Protein AF-F6DU33-F1 (afdb_monomer_lite)

Organism: Desulforamulus ruminis (strain ATCC 23193 / DSM 2154 / NCIMB 8452 / DL) (NCBI:txid696281)

Foldseek 3Di:
DKKKKWWDDDPDIDIDIDRDPDDDCVVCPPIPIDIGDDDDPPPPPPDD

pLDDT: mean 81.27, std 12.11, range [52.12, 93.56]

Secondary structure (DSSP, 8-state):
-EEEEEEEETTEEEEEEESSS---HHHHTTS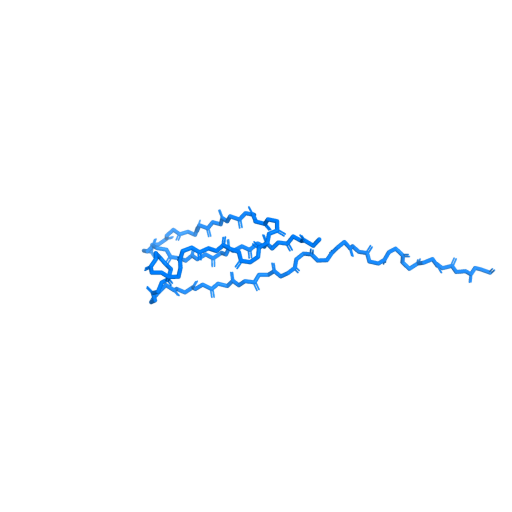--EEEEEPPP-------

Radius of gyration: 14.8 Å; chains: 1; bounding box: 49×14×31 Å

Structure (mmCIF, N/CA/C/O backbone):
data_AF-F6DU33-F1
#
_entry.id   AF-F6DU33-F1
#
loop_
_atom_site.group_PDB
_atom_site.id
_atom_site.type_symbol
_atom_site.label_atom_id
_atom_site.label_alt_id
_atom_site.label_comp_id
_atom_site.label_asym_id
_atom_site.label_entity_id
_atom_site.label_seq_id
_atom_site.pdbx_PDB_ins_code
_atom_site.Cartn_x
_atom_site.Cartn_y
_atom_site.Cartn_z
_atom_site.occupancy
_atom_site.B_iso_or_equiv
_atom_site.auth_seq_id
_atom_site.auth_comp_id
_atom_site.auth_asym_id
_atom_site.auth_atom_id
_atom_site.pdbx_PDB_model_num
ATOM 1 N N . MET A 1 1 ? 11.807 -4.182 -11.339 1.00 76.81 1 MET A N 1
ATOM 2 C CA . MET A 1 1 ? 11.268 -3.039 -10.569 1.00 76.81 1 MET A CA 1
ATOM 3 C C . MET A 1 1 ? 10.466 -3.609 -9.422 1.00 76.81 1 MET A C 1
ATOM 5 O O . MET A 1 1 ? 9.764 -4.584 -9.643 1.00 76.81 1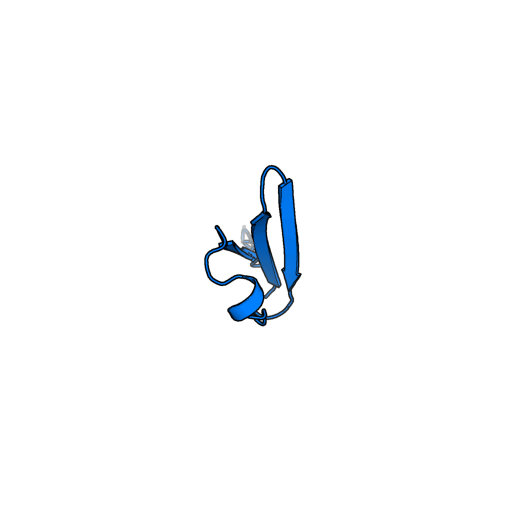 MET A O 1
ATOM 9 N N . GLN A 1 2 ? 10.622 -3.077 -8.218 1.00 86.25 2 GLN A N 1
ATOM 10 C CA . GLN A 1 2 ? 9.876 -3.513 -7.039 1.00 86.25 2 GLN A CA 1
ATOM 11 C C . GLN A 1 2 ? 9.260 -2.275 -6.386 1.00 86.25 2 GLN A C 1
ATOM 13 O O . GLN A 1 2 ? 9.784 -1.174 -6.532 1.00 86.25 2 GLN A O 1
ATOM 18 N N . TYR A 1 3 ? 8.143 -2.430 -5.690 1.00 89.81 3 TYR A N 1
ATOM 19 C CA . TYR A 1 3 ? 7.506 -1.348 -4.950 1.00 89.81 3 TYR A CA 1
ATOM 20 C C . TYR A 1 3 ? 7.288 -1.766 -3.503 1.00 89.81 3 TYR A C 1
ATOM 22 O O . TYR A 1 3 ? 6.996 -2.926 -3.213 1.00 89.81 3 TYR A O 1
ATOM 30 N N . LEU A 1 4 ? 7.409 -0.802 -2.601 1.00 91.06 4 LEU A N 1
ATOM 31 C CA . LEU A 1 4 ? 7.017 -0.909 -1.208 1.00 91.06 4 LEU A CA 1
ATOM 32 C C . LEU A 1 4 ? 5.765 -0.058 -1.006 1.00 91.06 4 LEU A C 1
ATOM 34 O O . LEU A 1 4 ? 5.797 1.163 -1.151 1.00 91.06 4 LEU A O 1
ATOM 38 N N . LEU A 1 5 ? 4.663 -0.725 -0.697 1.00 92.06 5 LEU A N 1
ATOM 39 C CA . LEU A 1 5 ? 3.413 -0.106 -0.283 1.00 92.06 5 LEU A CA 1
ATOM 40 C C . LEU A 1 5 ? 3.439 0.001 1.237 1.00 92.06 5 LEU A C 1
ATOM 42 O O . LEU A 1 5 ? 3.637 -1.018 1.895 1.00 92.06 5 LEU A O 1
ATOM 46 N N . THR A 1 6 ? 3.199 1.186 1.783 1.00 92.69 6 THR A N 1
ATOM 47 C CA . THR A 1 6 ? 3.133 1.417 3.230 1.00 92.69 6 THR A CA 1
ATOM 48 C C . THR A 1 6 ? 1.867 2.184 3.553 1.00 92.69 6 THR A C 1
ATOM 50 O O . THR A 1 6 ? 1.587 3.192 2.913 1.00 92.69 6 THR A O 1
ATOM 53 N N . TRP A 1 7 ? 1.097 1.741 4.538 1.00 93.56 7 TRP A N 1
ATOM 54 C CA . TRP A 1 7 ? -0.102 2.452 4.970 1.00 93.56 7 TRP A CA 1
ATOM 55 C C . TRP A 1 7 ? -0.292 2.358 6.481 1.00 93.56 7 TRP A C 1
ATOM 57 O O . TRP A 1 7 ? 0.326 1.532 7.150 1.00 93.56 7 TRP A O 1
ATOM 67 N N . ILE A 1 8 ? -1.141 3.231 7.018 1.00 91.19 8 ILE A N 1
ATOM 68 C CA . ILE A 1 8 ? -1.455 3.293 8.449 1.00 91.19 8 ILE A CA 1
ATOM 69 C C . ILE A 1 8 ? -2.905 2.858 8.652 1.00 91.19 8 ILE A C 1
ATOM 71 O O . ILE A 1 8 ? -3.800 3.365 7.968 1.00 91.19 8 ILE A O 1
ATOM 75 N N . GLU A 1 9 ? -3.135 1.947 9.596 1.00 89.44 9 GLU A N 1
ATOM 76 C CA . GLU A 1 9 ? -4.468 1.603 10.103 1.00 89.44 9 GLU A CA 1
ATOM 77 C C . GLU A 1 9 ? -4.479 1.780 11.621 1.00 89.44 9 GLU A C 1
ATOM 79 O O . GLU A 1 9 ? -3.768 1.087 12.344 1.00 89.44 9 GLU A O 1
ATOM 84 N N . GLY A 1 10 ? -5.273 2.738 12.109 1.00 87.50 10 GLY A N 1
ATOM 85 C CA . GLY A 1 10 ? -5.266 3.107 13.525 1.00 87.50 10 GLY A CA 1
ATOM 86 C C . GLY A 1 10 ? -3.909 3.672 13.952 1.00 87.50 10 GLY A C 1
ATOM 87 O O . GLY A 1 10 ? -3.463 4.680 13.406 1.00 87.50 10 GLY A O 1
ATOM 88 N N . GLU A 1 11 ? -3.270 3.020 14.924 1.00 90.69 11 GLU A N 1
ATOM 89 C CA . GLU A 1 11 ? -1.941 3.378 15.448 1.00 90.69 11 GLU A CA 1
ATOM 90 C C . GLU A 1 11 ? -0.819 2.477 14.894 1.00 90.69 11 GLU A C 1
ATOM 92 O O . GLU A 1 11 ? 0.342 2.617 15.278 1.00 90.69 11 GLU A O 1
ATOM 97 N N . GLU A 1 12 ? -1.148 1.557 13.982 1.00 93.00 12 GLU A N 1
ATOM 98 C CA . GLU A 1 12 ? -0.215 0.572 13.438 1.00 93.00 12 GLU A CA 1
ATOM 99 C C . GLU A 1 12 ? 0.204 0.907 11.998 1.00 93.00 12 GLU A C 1
ATOM 101 O O . GLU A 1 12 ? -0.580 1.401 11.181 1.00 93.00 12 GLU A O 1
ATOM 106 N N . VAL A 1 13 ? 1.469 0.611 11.681 1.00 92.00 13 VAL A N 1
ATOM 107 C CA . VAL A 1 13 ? 2.060 0.804 10.350 1.00 92.00 13 VAL A CA 1
ATOM 108 C C . VAL A 1 13 ? 2.185 -0.543 9.649 1.00 92.00 13 VAL A C 1
ATOM 110 O O . VAL A 1 13 ? 2.855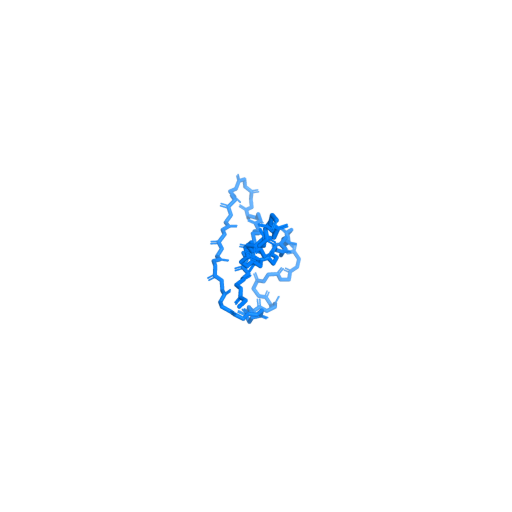 -1.453 10.137 1.00 92.00 13 VAL A O 1
ATOM 113 N N . PHE A 1 14 ? 1.593 -0.642 8.465 1.00 9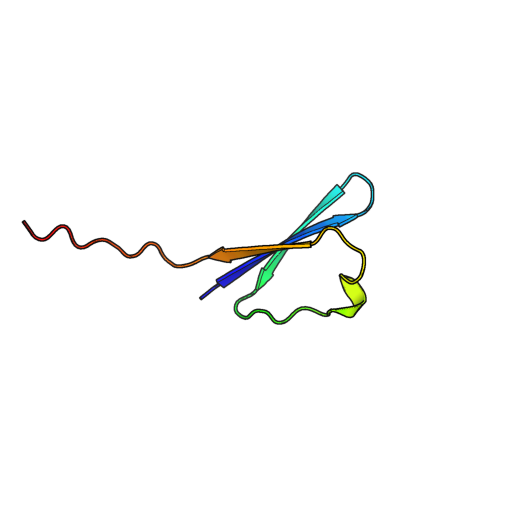2.19 14 PHE A N 1
ATOM 114 C CA . PHE A 1 14 ? 1.600 -1.834 7.628 1.00 92.19 14 PHE A CA 1
ATOM 115 C C . PHE A 1 14 ? 2.410 -1.594 6.364 1.00 92.19 14 PHE A C 1
ATOM 117 O O . PHE A 1 14 ? 2.449 -0.482 5.835 1.00 92.19 14 PHE A O 1
ATOM 124 N N . TYR A 1 15 ? 3.041 -2.652 5.857 1.00 91.44 15 TYR A N 1
ATOM 125 C CA . TYR A 1 15 ? 3.778 -2.587 4.605 1.00 91.44 15 TYR A CA 1
ATOM 126 C C . TYR A 1 15 ? 3.691 -3.882 3.798 1.00 91.44 15 TYR A C 1
ATOM 128 O O . TYR A 1 15 ? 3.490 -4.973 4.337 1.00 91.44 15 TYR A O 1
ATOM 136 N N . ARG A 1 16 ? 3.864 -3.763 2.480 1.00 89.94 16 ARG A N 1
ATOM 137 C CA . ARG A 1 16 ? 3.917 -4.887 1.544 1.00 89.94 16 ARG A CA 1
ATOM 138 C C . ARG A 1 16 ? 4.872 -4.579 0.399 1.00 89.94 16 ARG A C 1
ATOM 140 O O . ARG A 1 16 ? 4.764 -3.538 -0.241 1.00 89.94 16 ARG A O 1
ATOM 147 N N . LEU A 1 17 ? 5.761 -5.523 0.104 1.00 90.12 17 LEU A N 1
ATOM 148 C CA . LEU A 1 17 ? 6.556 -5.504 -1.120 1.00 90.12 17 LEU A CA 1
ATOM 149 C C . LEU A 1 17 ? 5.758 -6.139 -2.257 1.00 90.12 17 LEU A C 1
ATOM 151 O O . LEU A 1 17 ? 5.244 -7.248 -2.106 1.00 90.12 17 LEU A O 1
ATOM 155 N N . VAL A 1 18 ? 5.677 -5.452 -3.390 1.00 87.62 18 VAL A N 1
ATOM 156 C CA . VAL A 1 18 ? 5.005 -5.945 -4.595 1.00 87.62 18 VAL A CA 1
ATOM 157 C C . VAL A 1 18 ? 5.924 -5.801 -5.815 1.00 87.62 18 VAL A C 1
ATOM 159 O O . VAL A 1 18 ? 6.643 -4.806 -5.933 1.00 87.62 18 VAL A O 1
ATOM 162 N N . PRO A 1 19 ? 5.967 -6.799 -6.714 1.00 83.94 19 PRO A N 1
ATOM 163 C CA . PRO A 1 19 ? 6.812 -6.757 -7.912 1.00 83.94 19 PRO A CA 1
ATOM 164 C C . PRO A 1 19 ? 6.265 -5.800 -8.985 1.00 83.94 19 PRO A C 1
ATOM 166 O O . PRO A 1 19 ? 7.009 -5.283 -9.810 1.00 83.94 19 PRO A O 1
ATOM 169 N N . THR A 1 20 ? 4.963 -5.541 -8.962 1.00 83.31 20 THR A N 1
ATOM 170 C CA . THR A 1 20 ? 4.235 -4.615 -9.834 1.00 83.31 20 THR A CA 1
ATOM 171 C C . THR A 1 20 ? 3.337 -3.750 -8.961 1.00 83.31 20 THR A C 1
ATOM 173 O O . THR A 1 20 ? 3.030 -4.125 -7.832 1.00 83.31 20 THR A O 1
ATOM 176 N N . LEU A 1 21 ? 2.912 -2.582 -9.448 1.00 80.94 21 LEU A N 1
ATOM 177 C CA . LEU A 1 21 ? 2.014 -1.677 -8.717 1.00 80.94 21 LEU A CA 1
ATOM 178 C C . LEU A 1 21 ? 0.563 -2.199 -8.738 1.00 80.94 21 LEU A C 1
ATOM 180 O O . LEU A 1 21 ? -0.368 -1.484 -9.084 1.00 80.94 21 LEU A O 1
ATOM 184 N N . GLU A 1 22 ? 0.389 -3.478 -8.417 1.00 77.19 22 GLU A N 1
ATOM 185 C CA . GLU A 1 22 ? -0.894 -4.157 -8.318 1.00 77.19 22 GLU A CA 1
ATOM 186 C C . GLU A 1 22 ? -1.260 -4.282 -6.843 1.00 77.19 22 GLU A C 1
ATOM 188 O O . GLU A 1 22 ? -0.739 -5.118 -6.098 1.00 77.19 22 GLU A O 1
ATOM 193 N N . TYR A 1 23 ? -2.158 -3.408 -6.411 1.00 80.31 23 TYR A N 1
ATOM 194 C CA . TYR A 1 23 ? -2.801 -3.480 -5.112 1.00 80.31 23 TYR A CA 1
ATOM 195 C C . TYR A 1 23 ? -4.289 -3.219 -5.285 1.00 80.31 23 TYR A C 1
ATOM 197 O O . TYR A 1 23 ? -4.717 -2.537 -6.214 1.00 80.31 23 TYR A O 1
ATOM 205 N N . ASP A 1 24 ? -5.087 -3.783 -4.388 1.00 82.00 24 ASP A N 1
ATOM 206 C CA . ASP A 1 24 ? -6.518 -3.540 -4.400 1.00 82.00 24 ASP A CA 1
ATOM 207 C C . ASP A 1 24 ? -6.774 -2.105 -3.927 1.00 82.00 24 ASP A C 1
ATOM 209 O O . ASP A 1 24 ? -6.572 -1.759 -2.759 1.00 82.00 24 ASP A O 1
ATOM 213 N N . HIS A 1 25 ? -7.158 -1.258 -4.879 1.00 77.88 25 HIS A N 1
ATOM 214 C CA . HIS A 1 25 ? -7.417 0.151 -4.638 1.00 77.88 25 HIS A CA 1
ATOM 215 C C . HIS A 1 25 ? -8.522 0.355 -3.602 1.00 77.88 25 HIS A C 1
ATOM 217 O O . HIS A 1 25 ? -8.394 1.278 -2.810 1.00 77.88 25 HIS A O 1
ATOM 223 N N . LEU A 1 26 ? -9.537 -0.515 -3.545 1.00 81.94 26 LEU A N 1
ATOM 224 C CA . LEU A 1 26 ? -10.653 -0.393 -2.599 1.00 81.94 26 LEU A CA 1
ATOM 225 C C . LEU A 1 26 ? -10.206 -0.672 -1.159 1.00 81.94 26 LEU A C 1
ATOM 227 O O . LEU A 1 26 ? -10.674 -0.037 -0.220 1.00 81.94 26 LEU A O 1
ATOM 231 N N . LEU A 1 27 ? -9.264 -1.602 -0.974 1.00 77.88 27 LEU A N 1
ATOM 232 C CA . LEU A 1 27 ? -8.709 -1.952 0.342 1.00 77.88 27 LEU A CA 1
ATOM 233 C C . LEU A 1 27 ? -7.832 -0.847 0.948 1.00 77.88 27 LEU A C 1
ATOM 235 O O . LEU A 1 27 ? -7.621 -0.824 2.166 1.00 77.88 27 LEU A O 1
ATOM 239 N N . LEU A 1 28 ? -7.282 0.021 0.099 1.00 81.19 28 LEU A N 1
ATOM 240 C CA . LEU A 1 28 ? -6.375 1.104 0.481 1.00 81.19 28 LEU A CA 1
ATOM 241 C C . LEU A 1 28 ? -6.982 2.495 0.234 1.00 81.19 28 LEU A C 1
ATOM 243 O O . LEU A 1 28 ? -6.343 3.506 0.526 1.00 81.19 28 LEU A O 1
ATOM 247 N N . GLU A 1 29 ? -8.218 2.556 -0.261 1.00 79.94 29 GLU A N 1
ATOM 248 C CA . GLU A 1 29 ? -8.964 3.791 -0.471 1.00 79.94 29 GLU A CA 1
ATOM 249 C C . GLU A 1 29 ? -9.235 4.469 0.877 1.00 79.94 29 GLU A C 1
ATOM 251 O O . GLU A 1 29 ? -9.686 3.848 1.838 1.00 79.94 29 GLU A O 1
ATOM 256 N N . GLY A 1 30 ? -8.894 5.754 0.978 1.00 82.06 30 GLY A N 1
ATOM 257 C CA . GLY A 1 30 ? -9.016 6.516 2.223 1.00 82.06 30 GLY A CA 1
ATOM 258 C C . GLY A 1 30 ? -7.947 6.214 3.281 1.00 82.06 30 GLY A C 1
ATOM 259 O O . GLY A 1 30 ? -7.932 6.880 4.317 1.00 82.06 30 GLY A O 1
ATOM 260 N N . LYS A 1 31 ? -7.025 5.271 3.038 1.00 84.62 31 LYS A N 1
ATOM 261 C CA . LYS A 1 31 ? -5.856 5.059 3.903 1.00 84.62 31 LYS A CA 1
ATOM 262 C C . LYS A 1 31 ? -4.724 6.010 3.522 1.00 84.62 31 LYS A C 1
ATOM 264 O O . LYS A 1 31 ? -4.575 6.396 2.364 1.00 84.62 31 LYS A O 1
ATOM 269 N N . ASN A 1 32 ? -3.877 6.347 4.495 1.00 87.25 32 ASN A N 1
ATOM 270 C CA . ASN A 1 32 ? -2.647 7.107 4.258 1.00 87.25 32 ASN A CA 1
ATOM 271 C C . ASN A 1 32 ? -1.601 6.209 3.578 1.00 87.25 32 ASN A C 1
ATOM 273 O O . ASN A 1 32 ? -0.690 5.707 4.234 1.00 87.25 32 ASN A O 1
ATOM 277 N N . LEU A 1 33 ? -1.783 5.956 2.280 1.00 89.31 33 LEU A N 1
ATOM 278 C CA . LEU A 1 33 ? -0.923 5.102 1.468 1.00 89.31 33 LEU A CA 1
ATOM 279 C C . LEU A 1 33 ? 0.282 5.885 0.932 1.00 89.31 33 LEU A C 1
ATOM 281 O O . LEU A 1 33 ? 0.137 6.892 0.242 1.00 89.31 33 LEU A O 1
ATOM 285 N N . ILE A 1 34 ? 1.474 5.363 1.195 1.00 90.62 34 ILE A N 1
ATOM 286 C CA . ILE A 1 34 ? 2.743 5.784 0.611 1.00 90.62 34 ILE A CA 1
ATOM 287 C C . ILE A 1 34 ? 3.220 4.664 -0.312 1.00 90.62 34 ILE A C 1
ATOM 289 O O . ILE A 1 34 ? 3.247 3.495 0.076 1.00 90.62 34 ILE A O 1
ATOM 293 N N . ILE A 1 35 ? 3.608 5.024 -1.534 1.00 90.50 35 ILE A N 1
ATOM 294 C CA . ILE A 1 35 ? 4.145 4.089 -2.522 1.00 90.50 35 ILE A CA 1
ATOM 295 C C . ILE A 1 35 ? 5.589 4.473 -2.816 1.00 90.50 35 ILE A C 1
ATOM 297 O O . ILE A 1 35 ? 5.855 5.531 -3.387 1.00 90.50 35 ILE A O 1
ATOM 301 N N . THR A 1 36 ? 6.515 3.590 -2.469 1.00 90.62 36 THR A N 1
ATOM 302 C CA . THR A 1 36 ? 7.941 3.775 -2.731 1.00 90.62 36 THR A CA 1
ATOM 303 C C . THR A 1 36 ? 8.366 2.841 -3.851 1.00 90.62 36 THR A C 1
ATOM 305 O O . THR A 1 36 ? 8.243 1.623 -3.733 1.00 90.62 36 THR A O 1
ATOM 308 N N . LYS A 1 37 ? 8.889 3.397 -4.944 1.00 89.31 37 LYS A N 1
ATOM 309 C CA . LYS A 1 37 ? 9.539 2.605 -5.989 1.00 89.31 37 LYS A CA 1
ATOM 310 C C . LYS A 1 37 ? 10.943 2.231 -5.519 1.00 89.31 37 LYS A C 1
ATOM 312 O O . LYS A 1 37 ? 11.740 3.101 -5.186 1.00 89.31 37 LYS A O 1
ATOM 317 N N . LEU A 1 38 ? 11.218 0.937 -5.481 1.00 87.00 38 LEU A N 1
ATOM 318 C CA . LEU A 1 38 ? 12.539 0.377 -5.254 1.00 87.00 38 LEU A CA 1
ATOM 319 C C . LEU A 1 38 ? 13.141 0.101 -6.635 1.00 87.00 38 LEU A C 1
ATOM 321 O O . LEU A 1 38 ? 12.861 -0.921 -7.273 1.00 87.00 38 LEU A O 1
ATOM 325 N N . ASP A 1 39 ? 13.906 1.067 -7.131 1.00 80.50 39 ASP A N 1
ATOM 326 C CA . ASP A 1 39 ? 14.854 0.806 -8.206 1.00 80.50 39 ASP A CA 1
ATOM 327 C C . ASP A 1 39 ? 16.067 0.088 -7.601 1.00 80.50 39 ASP A C 1
ATOM 329 O O . ASP A 1 39 ? 16.496 0.396 -6.484 1.00 80.50 39 ASP A O 1
ATOM 333 N N . GLU A 1 40 ? 16.598 -0.908 -8.313 1.00 69.00 40 GLU A N 1
ATOM 334 C CA . GLU A 1 40 ? 17.935 -1.402 -7.992 1.00 69.00 40 GLU A CA 1
ATOM 335 C C . GLU A 1 40 ? 18.885 -0.207 -8.089 1.00 69.00 40 GLU A C 1
ATOM 337 O O . GLU A 1 40 ? 18.719 0.599 -9.011 1.00 69.00 40 GLU A O 1
ATOM 342 N N . PRO A 1 41 ? 19.841 -0.046 -7.155 1.00 62.50 41 PRO A N 1
ATOM 343 C CA . PRO A 1 41 ? 20.835 0.999 -7.304 1.00 62.50 41 PRO A CA 1
ATOM 344 C C . PRO A 1 41 ? 21.442 0.822 -8.692 1.00 62.50 41 PRO A C 1
ATOM 346 O O . PRO A 1 41 ? 21.966 -0.253 -9.000 1.00 62.50 41 PRO A O 1
ATOM 3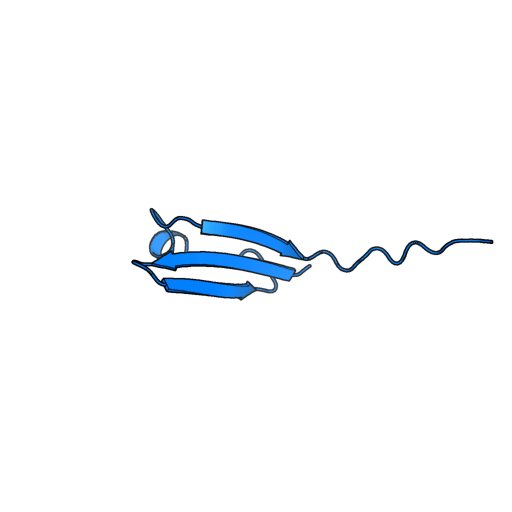49 N N . GLU A 1 42 ? 21.335 1.846 -9.544 1.00 58.88 42 GLU A N 1
ATOM 350 C CA . GLU A 1 42 ? 22.199 1.920 -10.708 1.00 58.88 42 GLU A CA 1
ATOM 351 C C . GLU A 1 42 ? 23.602 1.821 -10.128 1.00 58.88 42 GLU A C 1
ATOM 353 O O . GLU A 1 42 ? 24.061 2.706 -9.409 1.00 58.88 42 GLU A O 1
ATOM 358 N N . CYS A 1 43 ? 24.230 0.660 -10.309 1.00 52.12 43 CYS A N 1
ATOM 359 C CA . CYS A 1 43 ? 25.617 0.471 -9.967 1.00 52.12 43 CYS A CA 1
ATOM 360 C C . CYS A 1 43 ? 26.343 1.414 -10.919 1.00 52.12 43 CYS A C 1
ATOM 362 O O . CYS A 1 43 ? 26.604 1.043 -12.066 1.00 52.12 43 CYS A O 1
ATOM 364 N N . GLU A 1 44 ? 26.534 2.667 -10.491 1.00 57.94 44 GLU A N 1
ATOM 365 C CA . GLU A 1 44 ? 27.330 3.655 -11.191 1.00 57.94 44 GLU A CA 1
ATOM 366 C C . GLU A 1 44 ? 28.676 2.980 -11.400 1.00 57.94 44 GLU A C 1
ATOM 368 O O . GLU A 1 44 ? 29.484 2.833 -10.480 1.00 57.94 44 GLU A O 1
ATOM 373 N N . LYS A 1 45 ? 28.880 2.460 -12.612 1.00 58.06 45 LYS A N 1
ATOM 374 C CA . LYS A 1 45 ? 30.176 1.970 -13.038 1.00 58.06 45 LYS A CA 1
ATOM 375 C C . LYS A 1 45 ? 31.058 3.203 -13.070 1.00 58.06 45 LYS A C 1
ATOM 377 O O . LYS A 1 45 ? 31.109 3.902 -14.081 1.00 58.06 45 LYS A O 1
ATOM 382 N N . VAL A 1 46 ? 31.719 3.476 -11.949 1.00 57.91 46 VAL A N 1
ATOM 383 C CA . VAL A 1 46 ? 32.823 4.422 -11.866 1.00 57.91 46 VAL A CA 1
ATOM 384 C C . VAL A 1 46 ? 33.869 3.900 -12.844 1.00 57.91 46 VAL A C 1
ATOM 386 O O . VAL A 1 46 ? 34.602 2.955 -12.561 1.00 57.91 46 VAL A O 1
ATOM 389 N N . THR A 1 47 ? 33.832 4.437 -14.058 1.00 54.19 47 THR A N 1
ATOM 390 C CA . THR A 1 47 ? 34.787 4.116 -15.109 1.00 54.19 47 THR A CA 1
ATOM 391 C C . THR A 1 47 ? 35.999 4.984 -14.807 1.00 54.19 47 THR A C 1
ATOM 393 O O . THR A 1 47 ? 35.901 6.208 -14.870 1.00 54.19 47 THR A O 1
ATOM 396 N N . HIS A 1 48 ? 37.066 4.341 -14.336 1.00 54.44 48 HIS A N 1
ATOM 397 C CA . HIS A 1 48 ? 38.355 4.959 -14.028 1.00 54.44 48 HIS A CA 1
ATOM 398 C C . HIS A 1 48 ? 39.158 5.191 -15.309 1.00 54.44 48 HIS A C 1
ATOM 400 O O . HIS A 1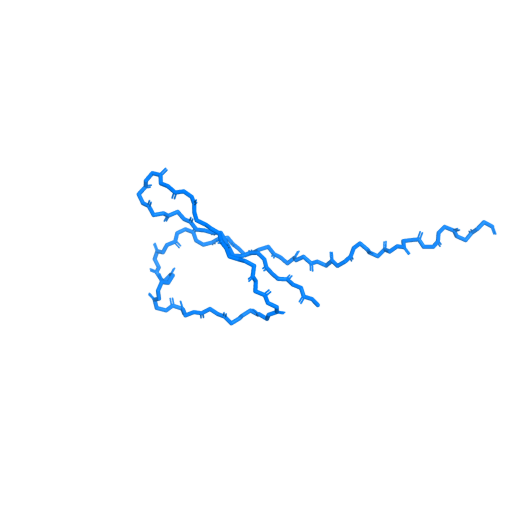 48 ? 39.080 4.313 -16.202 1.00 54.44 48 HIS A O 1
#

Sequence (48 aa):
MQYLLTWIEGEEVFYRLVPTLEYDHLLLEGKNLIITKLDEPECEKVTH